Protein AF-A0A9E5TSY3-F1 (afdb_monomer)

Mean predicted aligned error: 3.9 Å

Sequence (75 aa):
VLRNDQQLFFLITVTQRGPERIDMIPLLIDHMQVNRAKGEDFKAIKERMVYLSQAFGTEISQEGDRLVIDVTQKQ

Foldseek 3Di:
DDDPQKDWDWDFDADPVGTFKIKTFIWGQDPNDIHGDDDPSLVVVVVVCQVVVVVVVWHWDDDPRIIMTGPPPPD

Nearest PDB structures (foldseek):
  3ths-assembly1_B  TM=3.372E-01  e=3.050E-01  Rattus norvegicus
  1r8y-assembly1_C  TM=3.274E-01  e=6.526E-01  Mus musculus
  1r8y-assembly1_A  TM=3.230E-01  e=7.336E-01  Mus musculus
  1r74-assembly1_A-2  TM=3.300E-01  e=6.155E-01  Homo sapiens
  2azt-assembly1_A-2  TM=3.306E-01  e=1.664E+00  Homo sapiens

Solvent-accessible surface area (backbone atoms only — not comparable to full-atom values): 4500 Å² total; per-residue (Å²): 133,93,74,85,42,67,48,71,49,80,47,74,46,69,54,98,91,40,66,45,35,38,41,33,34,45,27,33,54,52,97,95,40,86,39,75,39,55,73,68,59,31,50,52,52,49,54,51,48,45,60,61,34,47,80,74,74,45,69,66,49,75,59,89,84,29,38,33,32,73,46,73,78,83,126

Radius of gyration: 13.55 Å; Cα contacts (8 Å, |Δi|>4): 109; chains: 1; bounding box: 36×23×33 Å

Secondary structure (DSSP, 8-state):
----SEEEEEEEEEETTEEEEEEEEEEEEETTEEEE--HHHHHHHHHHHHHHHHTTT---EEETTEEEEE-----

pLDDT: mean 92.29, std 10.75, range [41.38, 98.31]

Structure (mmCIF, N/CA/C/O backbone):
data_AF-A0A9E5TSY3-F1
#
_entry.id   A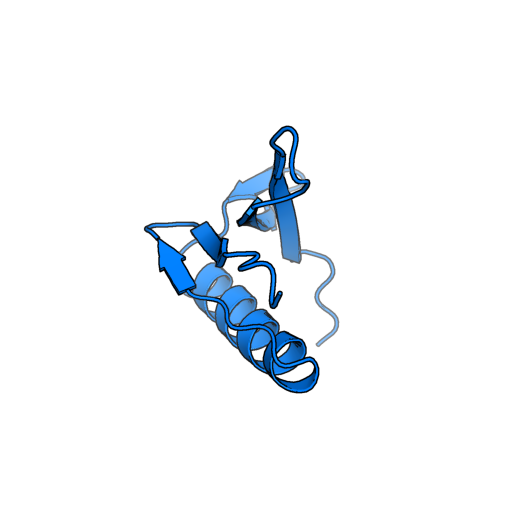F-A0A9E5TSY3-F1
#
loop_
_atom_site.group_PDB
_atom_site.id
_atom_site.type_symbol
_atom_site.label_atom_id
_atom_site.label_alt_id
_atom_site.label_comp_id
_atom_site.label_asym_id
_atom_site.label_entity_id
_atom_site.label_seq_id
_atom_site.pdbx_PDB_ins_code
_atom_site.Cartn_x
_atom_site.Cartn_y
_atom_site.Cartn_z
_atom_site.occupancy
_atom_site.B_iso_or_equiv
_atom_site.auth_seq_id
_atom_site.auth_comp_id
_atom_site.auth_asym_id
_atom_site.auth_atom_id
_atom_site.pdbx_PDB_model_num
ATOM 1 N N . VAL A 1 1 ? 18.104 -7.610 0.208 1.00 67.19 1 VAL A N 1
ATOM 2 C CA . VAL A 1 1 ? 18.462 -6.415 -0.593 1.00 67.19 1 VAL A CA 1
ATOM 3 C C . VAL A 1 1 ? 17.727 -5.223 -0.011 1.00 67.19 1 VAL A C 1
ATOM 5 O O . VAL A 1 1 ? 16.551 -5.367 0.301 1.00 67.19 1 VAL A O 1
ATOM 8 N N . LEU A 1 2 ? 18.409 -4.097 0.200 1.00 72.31 2 LEU A N 1
ATOM 9 C CA . LEU A 1 2 ? 17.768 -2.853 0.632 1.00 72.31 2 LEU A CA 1
ATOM 10 C C . LEU A 1 2 ? 17.114 -2.202 -0.594 1.00 72.31 2 LEU A C 1
ATOM 12 O O . LEU A 1 2 ? 17.814 -1.852 -1.539 1.00 72.31 2 LEU A O 1
ATOM 16 N N . ARG A 1 3 ? 15.781 -2.102 -0.591 1.00 79.81 3 ARG A N 1
ATOM 17 C CA . ARG A 1 3 ? 14.978 -1.457 -1.639 1.00 79.81 3 ARG A CA 1
ATOM 18 C C . ARG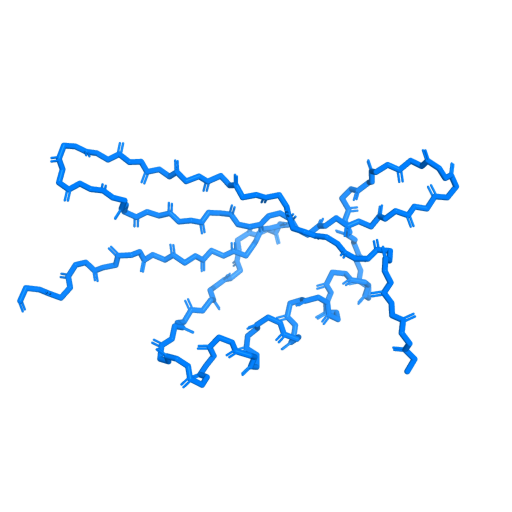 A 1 3 ? 14.441 -0.137 -1.088 1.00 79.81 3 ARG A C 1
ATOM 20 O O . ARG A 1 3 ? 13.636 -0.154 -0.163 1.00 79.81 3 ARG A O 1
ATOM 27 N N . ASN A 1 4 ? 14.945 0.982 -1.607 1.00 85.12 4 ASN A N 1
ATOM 28 C CA . ASN A 1 4 ? 14.459 2.341 -1.304 1.00 85.12 4 ASN A CA 1
ATOM 29 C C . ASN A 1 4 ? 13.711 2.961 -2.503 1.00 85.12 4 ASN A C 1
ATOM 31 O O . ASN A 1 4 ? 13.392 4.143 -2.523 1.00 85.12 4 ASN A O 1
ATOM 35 N N . ASP A 1 5 ? 13.473 2.149 -3.527 1.00 93.06 5 ASP A N 1
ATOM 36 C CA . ASP A 1 5 ? 12.723 2.458 -4.738 1.00 93.06 5 ASP A CA 1
ATOM 37 C C . ASP A 1 5 ? 11.216 2.207 -4.568 1.00 93.06 5 ASP A C 1
ATOM 39 O O . ASP A 1 5 ? 10.430 2.653 -5.393 1.00 93.06 5 ASP A O 1
ATOM 43 N N . GLN A 1 6 ? 10.789 1.518 -3.506 1.00 94.75 6 GLN A N 1
ATOM 44 C CA . GLN A 1 6 ? 9.386 1.173 -3.261 1.00 94.75 6 GLN A CA 1
ATOM 45 C C . GLN A 1 6 ? 8.721 2.156 -2.296 1.00 94.75 6 GLN A C 1
ATOM 47 O O . GLN A 1 6 ? 9.237 2.418 -1.209 1.00 94.75 6 GLN A O 1
ATOM 52 N N . GLN A 1 7 ? 7.546 2.664 -2.667 1.00 94.25 7 GLN A N 1
ATOM 53 C CA . GLN A 1 7 ? 6.776 3.610 -1.856 1.00 94.25 7 GLN A CA 1
ATOM 54 C C . GLN A 1 7 ? 5.274 3.291 -1.890 1.00 94.25 7 GLN A C 1
ATOM 56 O O . GLN A 1 7 ? 4.802 2.486 -2.694 1.00 94.25 7 GLN A O 1
ATOM 61 N N . LEU A 1 8 ? 4.514 3.950 -1.016 1.00 96.56 8 LEU A N 1
ATOM 62 C CA . LEU A 1 8 ? 3.054 3.923 -1.002 1.00 96.56 8 LEU A CA 1
ATOM 63 C C . LEU A 1 8 ? 2.529 5.357 -1.014 1.00 96.56 8 LEU A C 1
ATOM 65 O O . LEU A 1 8 ? 2.944 6.179 -0.197 1.00 96.56 8 LEU A O 1
ATOM 69 N N . PHE A 1 9 ? 1.594 5.645 -1.915 1.00 97.38 9 PHE A N 1
ATOM 70 C CA . PHE A 1 9 ? 0.758 6.835 -1.814 1.00 97.38 9 PHE A CA 1
ATOM 71 C C . PHE A 1 9 ? -0.531 6.468 -1.085 1.00 97.38 9 PHE A C 1
ATOM 73 O O . PHE A 1 9 ? -1.227 5.541 -1.496 1.00 97.38 9 PHE A O 1
ATOM 80 N N . PHE A 1 10 ? -0.847 7.192 -0.014 1.00 97.19 10 PHE A N 1
ATOM 81 C CA . PHE A 1 10 ? -2.014 6.930 0.823 1.00 97.19 10 PHE A CA 1
ATOM 82 C C . PHE A 1 10 ? -3.122 7.930 0.509 1.00 97.19 10 PHE A C 1
ATOM 84 O O . PHE A 1 10 ? -2.923 9.140 0.606 1.00 97.19 10 PHE A O 1
ATOM 91 N N . LEU A 1 11 ? -4.303 7.419 0.183 1.00 97.69 11 LEU A N 1
ATOM 92 C CA . LEU A 1 11 ? -5.534 8.185 0.103 1.00 97.69 11 LEU A CA 1
ATOM 93 C C . LEU A 1 11 ? -6.445 7.739 1.246 1.00 97.69 11 LEU A C 1
ATOM 95 O O . LEU A 1 11 ? -6.830 6.576 1.325 1.00 97.69 11 LEU A O 1
ATOM 99 N N . ILE A 1 12 ? -6.764 8.663 2.147 1.00 97.06 12 ILE A N 1
ATOM 100 C CA . ILE A 1 12 ? -7.553 8.376 3.346 1.00 97.06 12 ILE A CA 1
ATOM 101 C C . ILE A 1 12 ? -8.917 9.037 3.192 1.00 97.06 12 ILE A C 1
ATOM 103 O O . ILE A 1 12 ? -9.005 10.252 3.012 1.00 97.06 12 ILE A O 1
ATOM 107 N N . THR A 1 13 ? -9.977 8.241 3.290 1.00 96.56 13 THR A N 1
ATOM 108 C CA . THR A 1 13 ? -11.349 8.748 3.344 1.00 96.56 13 THR A CA 1
ATOM 109 C C . THR A 1 13 ? -11.738 8.965 4.796 1.00 96.56 13 THR A C 1
ATOM 111 O O . THR A 1 13 ? -11.695 8.037 5.607 1.00 96.56 13 THR A O 1
ATOM 114 N N . VAL A 1 14 ? -12.120 10.199 5.118 1.00 95.75 14 VAL A N 1
ATOM 115 C CA . VAL A 1 14 ? -12.490 10.622 6.470 1.00 95.75 14 VAL A CA 1
ATOM 116 C C . VAL A 1 14 ? -13.911 11.164 6.450 1.00 95.75 14 VAL A C 1
ATOM 118 O O . VAL A 1 14 ? -14.241 12.022 5.631 1.00 95.75 14 VAL A O 1
ATOM 121 N N . THR A 1 15 ? -14.744 10.682 7.366 1.00 93.56 15 THR A N 1
ATOM 122 C CA . THR A 1 15 ? -16.102 11.184 7.595 1.00 93.56 15 THR A CA 1
ATOM 123 C C . THR A 1 15 ? -16.188 11.890 8.944 1.00 93.56 15 THR A C 1
ATOM 125 O O . THR A 1 15 ? -15.209 11.995 9.685 1.00 93.56 15 THR A O 1
ATOM 128 N N .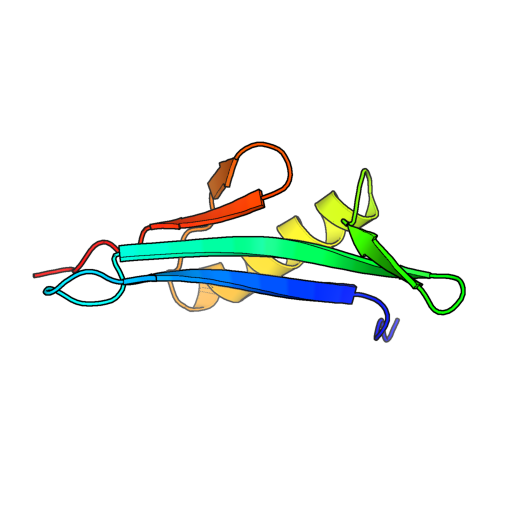 GLN A 1 16 ? -17.385 12.354 9.310 1.00 94.31 16 GLN A N 1
ATOM 129 C CA . GLN A 1 16 ? -17.633 12.927 10.636 1.00 94.31 16 GLN A CA 1
ATOM 130 C C . GLN A 1 16 ? -17.377 11.934 11.787 1.00 94.31 16 GLN A C 1
ATOM 132 O O . GLN A 1 16 ? -17.207 12.366 12.923 1.00 94.31 16 GLN A O 1
ATOM 137 N N . ARG A 1 17 ? -17.344 10.620 11.515 1.00 91.56 17 ARG A N 1
ATOM 138 C CA . ARG A 1 17 ? -17.055 9.574 12.511 1.00 91.56 17 ARG A CA 1
ATOM 139 C C . ARG A 1 17 ? -15.571 9.198 12.574 1.00 91.56 17 ARG A C 1
ATOM 141 O O . ARG A 1 17 ? -15.192 8.416 13.440 1.00 91.56 17 ARG A O 1
ATOM 148 N N . GLY A 1 18 ? -14.739 9.751 11.692 1.00 93.19 18 GLY A N 1
ATOM 149 C CA . GLY A 1 18 ? -13.308 9.463 11.597 1.00 93.19 18 GLY A CA 1
ATOM 150 C C . GLY A 1 18 ? -12.910 8.815 10.265 1.00 93.19 18 GLY A C 1
ATOM 151 O O . GLY A 1 18 ? -13.693 8.826 9.314 1.00 93.19 18 GLY A O 1
ATOM 152 N N . PRO A 1 19 ? -11.673 8.294 10.161 1.00 93.81 19 PRO A N 1
ATOM 153 C CA . PRO A 1 19 ? -11.217 7.555 8.989 1.00 93.81 19 PRO A CA 1
ATOM 154 C C . PRO A 1 19 ? -12.032 6.275 8.813 1.00 93.81 19 PRO A C 1
ATOM 156 O O . PRO A 1 19 ? -12.159 5.495 9.752 1.00 93.81 19 PRO A O 1
ATOM 159 N N . GLU A 1 20 ? -12.554 6.056 7.614 1.00 95.38 20 GLU A N 1
ATOM 160 C CA . GLU A 1 20 ? -13.324 4.848 7.286 1.00 95.38 20 GLU A CA 1
ATOM 161 C C . GLU A 1 20 ? -12.573 3.945 6.313 1.00 95.38 20 GLU A C 1
ATOM 163 O O . GLU A 1 20 ? -12.802 2.738 6.284 1.00 95.38 20 GLU A O 1
ATOM 168 N N . ARG A 1 21 ? -11.649 4.509 5.528 1.00 95.81 21 ARG A N 1
ATOM 169 C CA . ARG A 1 21 ? -10.955 3.765 4.482 1.00 95.81 21 ARG A CA 1
ATOM 170 C C . ARG A 1 21 ? -9.587 4.342 4.163 1.00 95.81 21 ARG A C 1
ATOM 172 O O . ARG A 1 21 ? -9.414 5.562 4.129 1.00 95.81 21 ARG A O 1
ATOM 179 N N . ILE A 1 22 ? -8.640 3.453 3.886 1.00 97.56 22 ILE A N 1
ATOM 180 C CA . ILE A 1 22 ? -7.298 3.783 3.416 1.00 97.56 22 ILE A CA 1
ATOM 181 C C . ILE A 1 22 ? -7.043 3.023 2.116 1.00 97.56 22 ILE A C 1
ATOM 183 O O . ILE A 1 22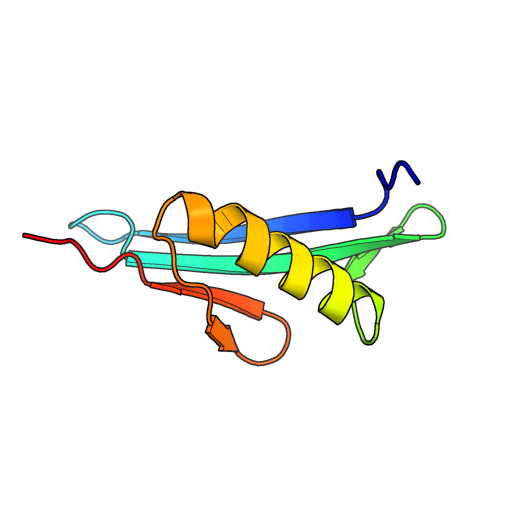 ? -6.918 1.800 2.113 1.00 97.56 22 ILE A O 1
ATOM 187 N N . ASP A 1 23 ? -6.915 3.759 1.019 1.00 98.06 23 ASP A N 1
ATOM 188 C CA . ASP A 1 23 ? -6.433 3.256 -0.259 1.00 98.06 23 ASP A CA 1
ATOM 189 C C . ASP A 1 23 ? -4.922 3.515 -0.338 1.00 98.06 23 ASP A C 1
ATOM 191 O O . ASP A 1 23 ? -4.454 4.653 -0.287 1.00 98.06 23 ASP A O 1
ATOM 195 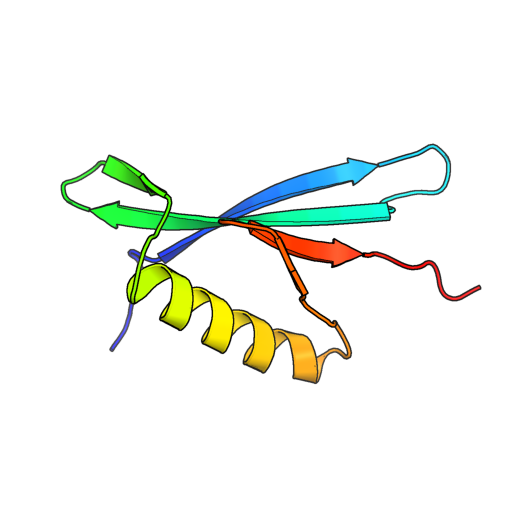N N . MET A 1 24 ? -4.141 2.455 -0.482 1.00 98.31 24 MET A N 1
ATOM 196 C CA . MET A 1 24 ? -2.700 2.500 -0.688 1.00 98.31 24 MET A CA 1
ATOM 197 C C . MET A 1 24 ? -2.409 2.180 -2.151 1.00 98.31 24 MET A C 1
ATOM 199 O O . MET A 1 24 ? -2.752 1.105 -2.646 1.00 98.31 24 MET A O 1
ATOM 203 N N . ILE A 1 25 ? -1.762 3.110 -2.844 1.00 98.06 25 ILE A N 1
ATOM 204 C CA . ILE A 1 25 ? -1.331 2.957 -4.234 1.00 98.06 25 ILE A CA 1
ATOM 205 C C . ILE A 1 25 ? 0.169 2.645 -4.220 1.00 98.06 25 ILE A C 1
ATOM 207 O O . ILE A 1 25 ? 0.960 3.524 -3.859 1.00 98.06 25 ILE A O 1
ATOM 211 N N . PRO A 1 26 ? 0.585 1.421 -4.589 1.00 97.88 26 PRO A N 1
ATOM 212 C CA . PRO A 1 26 ? 1.993 1.069 -4.697 1.00 97.88 26 PRO A CA 1
ATOM 213 C C . PRO A 1 26 ? 2.714 1.879 -5.767 1.00 97.88 26 PRO A C 1
ATOM 215 O O . PRO A 1 26 ? 2.241 2.003 -6.899 1.00 97.88 26 PRO A O 1
ATOM 218 N N . LEU A 1 27 ? 3.879 2.409 -5.406 1.00 97.31 27 LEU A N 1
ATOM 219 C CA . LEU A 1 27 ? 4.723 3.220 -6.269 1.00 97.31 27 LEU A CA 1
ATOM 220 C C . LEU A 1 27 ? 6.127 2.623 -6.374 1.00 97.31 27 LEU A C 1
ATOM 222 O O . LEU A 1 27 ? 6.630 2.006 -5.432 1.00 97.31 27 LEU A O 1
ATOM 226 N N . LEU A 1 28 ? 6.751 2.850 -7.524 1.00 96.75 28 LEU A N 1
ATOM 227 C CA . LEU A 1 28 ? 8.123 2.484 -7.827 1.00 96.75 28 LEU A CA 1
ATOM 228 C C . LEU A 1 28 ? 8.859 3.708 -8.377 1.00 96.75 28 LEU A C 1
ATOM 230 O O . LEU A 1 28 ? 8.389 4.353 -9.320 1.00 96.75 28 LEU A O 1
ATOM 234 N N . ILE A 1 29 ? 10.009 4.013 -7.785 1.00 96.00 29 ILE A N 1
ATOM 235 C CA . ILE A 1 29 ? 10.962 4.972 -8.326 1.00 96.00 29 ILE A CA 1
ATOM 236 C C . ILE A 1 29 ? 11.828 4.247 -9.347 1.00 96.00 29 ILE A C 1
ATOM 238 O O . ILE A 1 29 ? 12.561 3.325 -9.000 1.00 96.00 29 ILE A O 1
ATOM 242 N N . ASP A 1 30 ? 11.778 4.710 -10.588 1.00 93.94 30 ASP A N 1
ATOM 243 C CA . ASP A 1 30 ? 12.631 4.222 -11.665 1.00 93.94 30 ASP A CA 1
ATOM 244 C C . ASP A 1 30 ? 13.025 5.386 -12.574 1.00 93.94 30 ASP A C 1
ATOM 246 O O . ASP A 1 30 ? 12.228 6.296 -12.794 1.00 93.94 30 ASP A O 1
ATOM 250 N N . HIS A 1 31 ? 14.270 5.406 -13.049 1.00 92.25 31 HIS A N 1
ATOM 251 C CA . HIS A 1 31 ? 14.802 6.471 -13.909 1.00 92.25 31 HIS A CA 1
ATOM 252 C C . HIS A 1 31 ? 14.463 7.908 -13.443 1.00 92.25 31 HIS A C 1
ATOM 254 O O . HIS A 1 31 ? 14.109 8.769 -14.245 1.00 92.25 31 HIS A O 1
ATOM 260 N N . MET A 1 32 ? 14.584 8.179 -12.134 1.00 92.00 32 MET A N 1
ATOM 261 C CA . MET A 1 32 ? 14.254 9.475 -11.502 1.00 92.00 32 MET A CA 1
ATOM 262 C C . MET A 1 32 ? 12.775 9.892 -11.622 1.00 92.00 32 MET A C 1
ATOM 264 O O . MET A 1 32 ? 12.444 11.068 -11.481 1.00 92.00 32 MET A O 1
ATOM 268 N N . GLN A 1 33 ? 11.876 8.939 -11.859 1.00 95.06 33 GLN A N 1
ATOM 269 C CA . GLN A 1 33 ? 10.435 9.149 -11.947 1.00 95.06 33 GLN A CA 1
ATOM 270 C C . GLN A 1 33 ? 9.704 8.304 -10.911 1.00 95.06 33 GLN A C 1
ATOM 272 O O . GLN A 1 33 ? 10.105 7.183 -10.612 1.00 95.06 33 GLN A O 1
ATOM 277 N N . VAL A 1 34 ? 8.600 8.837 -10.389 1.00 96.06 34 VAL A N 1
ATOM 278 C CA . VAL A 1 34 ? 7.698 8.108 -9.495 1.00 96.06 34 VAL A CA 1
ATOM 279 C C . VAL A 1 34 ? 6.551 7.555 -10.327 1.00 96.06 34 VAL A C 1
ATOM 281 O O . VAL A 1 34 ? 5.735 8.309 -10.857 1.00 96.06 34 VAL A O 1
ATOM 284 N N . ASN A 1 35 ? 6.483 6.234 -10.430 1.00 96.50 35 ASN A N 1
ATOM 285 C CA . ASN A 1 35 ? 5.497 5.528 -11.235 1.00 96.50 35 ASN A CA 1
ATOM 286 C C . ASN A 1 35 ? 4.623 4.644 -10.350 1.00 96.50 35 ASN A C 1
ATOM 288 O O . ASN A 1 35 ? 5.051 4.200 -9.290 1.00 96.50 35 ASN A O 1
ATOM 292 N N . ARG A 1 36 ? 3.400 4.331 -10.791 1.00 97.12 36 ARG A N 1
ATOM 293 C CA . ARG A 1 36 ? 2.626 3.265 -10.139 1.00 97.12 36 ARG A CA 1
ATOM 294 C C . ARG A 1 36 ? 3.313 1.928 -10.378 1.00 97.12 36 ARG A C 1
ATOM 296 O O . ARG A 1 36 ? 3.608 1.596 -11.528 1.00 97.12 36 ARG A O 1
ATOM 303 N N . ALA A 1 37 ? 3.532 1.171 -9.308 1.00 97.06 37 ALA A N 1
ATOM 304 C CA . ALA A 1 37 ? 4.084 -0.170 -9.409 1.00 97.06 37 ALA A CA 1
ATOM 305 C C . ALA A 1 37 ? 3.082 -1.090 -10.119 1.00 97.06 37 ALA A C 1
ATOM 307 O O . ALA A 1 37 ? 1.867 -0.980 -9.942 1.00 97.06 37 ALA A O 1
ATOM 308 N N . LYS A 1 38 ? 3.598 -2.001 -10.942 1.00 95.81 38 LYS A N 1
ATOM 309 C CA . LYS A 1 38 ? 2.813 -2.950 -11.742 1.00 95.81 38 LYS A CA 1
ATOM 310 C C . LYS A 1 38 ? 3.481 -4.321 -11.706 1.00 95.81 38 LYS A C 1
ATOM 312 O O . LYS A 1 38 ? 4.643 -4.429 -11.323 1.00 95.81 38 LYS A O 1
ATOM 317 N N . GLY A 1 39 ? 2.751 -5.358 -12.115 1.00 95.94 39 GLY A N 1
ATOM 318 C CA . GLY A 1 39 ? 3.292 -6.713 -12.250 1.00 95.94 39 GLY A CA 1
ATOM 319 C C . GLY A 1 39 ? 3.964 -7.213 -10.968 1.00 95.94 39 GLY A C 1
ATOM 320 O O . GLY A 1 39 ? 3.382 -7.139 -9.885 1.00 95.94 39 GLY A O 1
ATOM 321 N N . GLU A 1 40 ? 5.198 -7.698 -11.096 1.00 95.38 40 GLU A N 1
ATOM 322 C CA . GLU A 1 40 ? 5.951 -8.288 -9.985 1.00 95.38 40 GLU A CA 1
ATOM 323 C C . GLU A 1 40 ? 6.302 -7.281 -8.882 1.00 95.38 40 GLU A C 1
ATOM 325 O O . GLU A 1 40 ? 6.260 -7.642 -7.709 1.00 95.38 40 GLU A O 1
ATOM 330 N N . ASP A 1 41 ? 6.568 -6.009 -9.204 1.00 95.50 41 ASP A N 1
ATOM 331 C CA . ASP A 1 41 ? 6.837 -5.007 -8.164 1.00 95.50 41 ASP A CA 1
ATOM 332 C C . ASP A 1 41 ? 5.584 -4.713 -7.336 1.00 95.50 41 ASP A C 1
ATOM 334 O O . ASP A 1 41 ? 5.659 -4.630 -6.109 1.00 95.50 41 ASP A O 1
ATOM 338 N N . PHE A 1 42 ? 4.412 -4.634 -7.981 1.00 96.94 42 PHE A N 1
ATOM 339 C CA . PHE A 1 42 ? 3.141 -4.517 -7.261 1.00 96.94 42 PHE A CA 1
ATOM 340 C C . PHE A 1 42 ? 2.924 -5.721 -6.341 1.00 96.94 42 PHE A C 1
ATOM 342 O O . PHE A 1 42 ? 2.599 -5.555 -5.164 1.00 96.94 42 PHE A O 1
ATOM 349 N N . LYS A 1 43 ? 3.129 -6.935 -6.865 1.00 96.50 43 LYS A N 1
ATOM 350 C CA . LYS A 1 43 ? 2.962 -8.179 -6.110 1.00 96.50 43 LYS A CA 1
ATOM 351 C C . LYS A 1 43 ? 3.905 -8.236 -4.905 1.00 96.50 43 LYS A C 1
ATOM 353 O O . LYS A 1 43 ? 3.446 -8.520 -3.804 1.00 96.50 43 LYS A O 1
ATOM 358 N N . ALA A 1 44 ? 5.175 -7.878 -5.086 1.00 95.00 44 ALA A N 1
ATOM 359 C CA . ALA A 1 44 ? 6.165 -7.856 -4.014 1.00 95.00 44 ALA A CA 1
ATOM 360 C C . ALA A 1 44 ? 5.819 -6.833 -2.918 1.00 95.00 44 ALA A C 1
ATOM 362 O O . ALA A 1 44 ? 5.912 -7.146 -1.729 1.00 95.00 44 ALA A O 1
ATOM 363 N N . ILE A 1 45 ? 5.385 -5.622 -3.297 1.00 95.75 45 ILE A N 1
ATOM 364 C CA . ILE A 1 45 ? 4.941 -4.603 -2.333 1.00 95.75 45 ILE A CA 1
ATOM 365 C C . ILE A 1 45 ? 3.698 -5.093 -1.582 1.00 95.75 45 ILE A C 1
ATOM 367 O O . ILE A 1 45 ? 3.660 -5.018 -0.355 1.00 95.75 45 ILE A O 1
ATOM 371 N N . LYS A 1 46 ? 2.707 -5.645 -2.295 1.00 96.75 46 LYS A N 1
ATOM 372 C CA . LYS A 1 46 ? 1.490 -6.217 -1.704 1.00 96.75 46 LYS A CA 1
ATOM 373 C C . LYS A 1 46 ? 1.814 -7.300 -0.683 1.00 96.75 46 LYS A C 1
ATOM 375 O O . LYS A 1 46 ? 1.357 -7.207 0.450 1.00 96.75 46 LYS A O 1
ATOM 380 N N . GLU A 1 47 ? 2.580 -8.317 -1.068 1.00 95.75 47 GLU A N 1
ATOM 381 C CA . GLU A 1 47 ? 2.919 -9.445 -0.193 1.00 95.75 47 GLU A CA 1
ATOM 382 C C . GLU A 1 47 ? 3.636 -8.968 1.071 1.00 95.75 47 GLU A C 1
ATOM 384 O O . GLU A 1 47 ? 3.278 -9.369 2.179 1.00 95.75 47 GLU A O 1
ATOM 389 N N . ARG A 1 48 ? 4.587 -8.039 0.918 1.00 94.81 48 ARG A N 1
ATOM 390 C CA . ARG A 1 48 ? 5.276 -7.4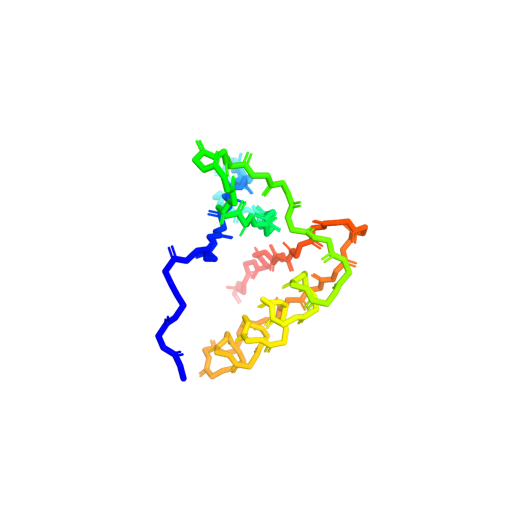17 2.049 1.00 94.81 48 ARG A CA 1
ATOM 391 C C . ARG A 1 48 ? 4.309 -6.668 2.965 1.00 94.81 48 ARG A C 1
ATOM 393 O O . ARG A 1 48 ? 4.405 -6.820 4.180 1.00 94.81 48 ARG A O 1
ATOM 400 N N . MET A 1 49 ? 3.406 -5.864 2.407 1.00 95.31 49 MET A N 1
ATOM 401 C CA . MET A 1 49 ? 2.449 -5.088 3.197 1.00 95.31 49 MET A CA 1
ATOM 402 C C . MET A 1 49 ? 1.457 -5.981 3.930 1.00 95.31 49 MET A C 1
ATOM 404 O O . MET A 1 49 ? 1.280 -5.798 5.128 1.00 95.31 49 MET A O 1
ATOM 408 N N . VAL A 1 50 ? 0.882 -6.984 3.262 1.00 96.00 50 VAL A N 1
ATOM 409 C CA . VAL A 1 50 ? -0.012 -7.960 3.904 1.00 96.00 50 VAL A CA 1
ATOM 410 C C . VAL A 1 50 ?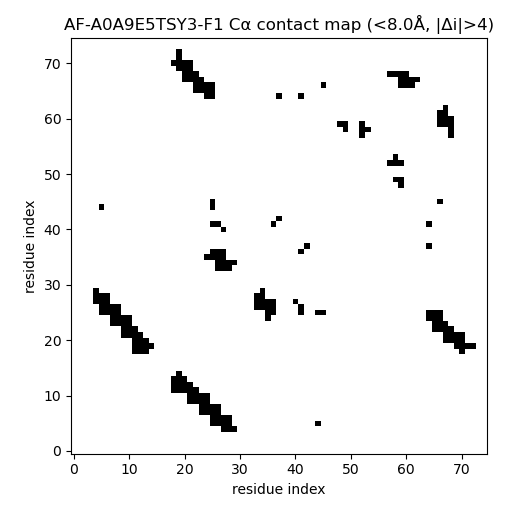 0.703 -8.647 5.067 1.00 96.00 50 VAL A C 1
ATOM 412 O O . VAL A 1 50 ? 0.180 -8.659 6.178 1.00 96.00 50 VAL A O 1
ATOM 415 N N . TYR A 1 51 ? 1.921 -9.151 4.844 1.00 95.62 51 TYR A N 1
ATOM 416 C CA . TYR A 1 51 ? 2.699 -9.834 5.878 1.00 95.62 51 TYR A CA 1
ATOM 417 C C . TYR A 1 51 ? 2.972 -8.943 7.100 1.00 95.62 51 TYR A C 1
ATOM 419 O O . TYR A 1 51 ? 2.755 -9.358 8.237 1.00 95.62 51 TYR A O 1
ATOM 427 N N . LEU A 1 52 ? 3.432 -7.706 6.880 1.00 95.19 52 LEU A N 1
ATOM 428 C CA . LEU A 1 52 ? 3.749 -6.785 7.974 1.00 95.19 52 LEU A CA 1
ATOM 429 C C . LEU A 1 52 ? 2.492 -6.314 8.714 1.00 95.19 52 LEU A C 1
ATOM 431 O O . LEU A 1 52 ? 2.502 -6.233 9.940 1.00 95.19 52 LEU A O 1
ATOM 435 N N . SER A 1 53 ? 1.411 -6.021 7.992 1.00 95.19 53 SER A N 1
ATOM 436 C CA . SER A 1 53 ? 0.151 -5.540 8.566 1.00 95.19 53 SER A CA 1
ATOM 437 C C . SER A 1 53 ? -0.606 -6.620 9.337 1.00 95.19 53 SER A C 1
ATOM 439 O O . SER A 1 53 ? -1.241 -6.309 10.346 1.00 95.19 53 SER A O 1
ATOM 441 N N . GLN A 1 54 ? -0.478 -7.890 8.941 1.00 94.12 54 GLN A N 1
ATOM 442 C CA . GLN A 1 54 ? -1.100 -9.014 9.643 1.00 94.12 54 GLN A CA 1
ATOM 443 C C . GLN A 1 54 ? -0.639 -9.116 11.105 1.00 94.12 54 GLN A C 1
ATOM 445 O O . GLN A 1 54 ? -1.443 -9.445 11.976 1.00 94.12 54 GLN A O 1
ATOM 450 N N . ALA A 1 55 ? 0.618 -8.766 11.402 1.00 94.69 55 ALA A N 1
ATOM 451 C CA . ALA A 1 55 ? 1.140 -8.743 12.771 1.00 94.69 55 ALA A CA 1
ATOM 452 C C . ALA A 1 55 ? 0.407 -7.742 13.690 1.00 94.69 55 ALA A C 1
ATOM 454 O O . ALA A 1 55 ? 0.438 -7.892 14.909 1.00 94.69 55 ALA A O 1
ATOM 455 N N . PHE A 1 56 ? -0.277 -6.751 13.111 1.00 93.06 56 PHE A N 1
ATOM 456 C CA . PHE A 1 56 ? -1.081 -5.753 13.822 1.00 93.06 56 PHE A CA 1
ATOM 457 C C . PHE A 1 56 ? -2.589 -6.038 13.754 1.00 93.06 56 PHE A C 1
ATOM 459 O O . PHE A 1 56 ? -3.386 -5.227 14.217 1.00 93.06 56 PHE A O 1
ATOM 466 N N . GLY A 1 57 ? -2.997 -7.178 13.182 1.00 93.50 57 GLY A N 1
ATOM 467 C CA . GLY A 1 57 ? -4.409 -7.512 12.984 1.00 93.50 57 GLY A CA 1
ATOM 468 C C . GLY A 1 57 ? -5.100 -6.674 11.904 1.00 93.50 57 GLY A C 1
ATOM 469 O O . GLY A 1 57 ? -6.3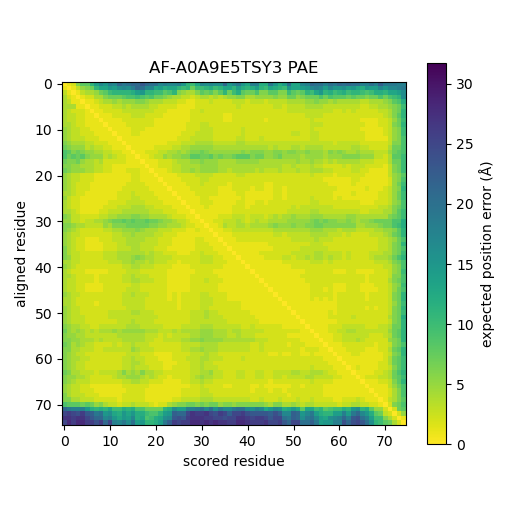27 -6.607 11.890 1.00 93.50 57 GLY A O 1
ATOM 470 N N . THR A 1 58 ? -4.332 -6.034 11.018 1.00 94.25 58 THR A N 1
ATOM 471 C CA . THR A 1 58 ? -4.864 -5.247 9.902 1.00 94.25 58 THR A CA 1
ATOM 472 C C . THR A 1 58 ? -4.976 -6.118 8.660 1.00 94.25 58 THR A C 1
ATOM 474 O O . THR A 1 58 ? -3.975 -6.640 8.165 1.00 94.25 58 THR A O 1
ATOM 477 N N . GLU A 1 59 ? -6.191 -6.238 8.137 1.00 94.50 59 GLU A N 1
ATOM 478 C CA . GLU A 1 59 ? -6.463 -6.915 6.874 1.00 94.50 59 GLU A CA 1
ATOM 479 C C . GLU A 1 59 ? -6.338 -5.932 5.705 1.00 94.50 59 GLU A C 1
ATOM 481 O O . GLU A 1 59 ? -6.803 -4.794 5.778 1.00 94.50 59 GLU A O 1
ATOM 486 N N . ILE A 1 60 ? -5.677 -6.372 4.634 1.00 96.81 60 ILE A N 1
ATOM 487 C CA . ILE A 1 60 ? -5.504 -5.602 3.402 1.00 96.81 60 ILE A CA 1
ATOM 488 C C . ILE A 1 60 ? -6.150 -6.386 2.264 1.00 96.81 60 ILE A C 1
ATOM 490 O O . ILE A 1 60 ? -5.715 -7.496 1.946 1.00 96.81 60 ILE A O 1
ATOM 494 N N . SER A 1 61 ? -7.142 -5.787 1.614 1.00 96.12 61 SER A N 1
ATOM 495 C CA . SER A 1 61 ? -7.743 -6.299 0.383 1.00 96.12 61 SER A CA 1
ATOM 496 C C . SER A 1 61 ? -7.104 -5.640 -0.849 1.00 96.12 61 SER A C 1
ATOM 498 O O . SER A 1 61 ? -6.349 -4.673 -0.744 1.00 96.12 61 SER A O 1
ATOM 500 N N . GLN A 1 62 ? -7.344 -6.192 -2.040 1.00 96.44 62 GLN A N 1
ATOM 501 C CA . GLN A 1 62 ? -6.876 -5.610 -3.300 1.00 96.44 62 GLN A CA 1
ATOM 502 C C . GLN A 1 62 ? -8.071 -5.209 -4.162 1.00 96.44 62 GLN A C 1
ATOM 504 O O . GLN A 1 62 ? -8.921 -6.044 -4.466 1.00 96.44 62 GLN A O 1
ATOM 509 N N . GLU A 1 63 ? -8.066 -3.969 -4.644 1.00 96.56 63 GLU A N 1
ATOM 510 C CA . GLU A 1 63 ? -9.040 -3.447 -5.602 1.00 96.56 63 GLU A CA 1
ATOM 511 C C . GLU A 1 63 ? -8.312 -2.849 -6.812 1.00 96.56 63 GLU A C 1
ATOM 513 O O . GLU A 1 63 ? -7.794 -1.731 -6.776 1.00 96.56 63 GLU A O 1
ATOM 518 N N . GLY A 1 64 ? -8.243 -3.607 -7.909 1.00 94.06 64 GLY A N 1
ATOM 519 C CA . GLY A 1 64 ? -7.484 -3.203 -9.095 1.00 94.06 64 GLY A CA 1
ATOM 520 C C . GLY A 1 64 ? -5.989 -3.051 -8.793 1.00 94.06 64 GLY A C 1
ATOM 521 O O . GLY A 1 64 ? -5.337 -4.016 -8.385 1.00 94.06 64 GLY A O 1
ATOM 522 N N . ASP A 1 65 ? -5.459 -1.843 -9.005 1.00 93.56 65 ASP A N 1
ATOM 523 C CA . ASP A 1 65 ? -4.073 -1.439 -8.724 1.00 93.56 65 ASP A CA 1
ATOM 524 C C . ASP A 1 65 ? -3.896 -0.794 -7.335 1.00 93.56 65 ASP A C 1
ATOM 526 O O . ASP A 1 65 ? -2.910 -0.096 -7.091 1.00 93.56 65 ASP A O 1
ATOM 530 N N . ARG A 1 66 ? -4.844 -1.020 -6.417 1.00 97.25 66 ARG A N 1
ATOM 531 C CA . ARG A 1 66 ? -4.834 -0.478 -5.053 1.00 97.25 66 ARG A CA 1
ATOM 532 C C . ARG A 1 66 ? -4.903 -1.578 -4.007 1.00 97.25 66 ARG A C 1
ATOM 534 O O . ARG A 1 66 ? -5.516 -2.625 -4.217 1.00 97.25 66 AR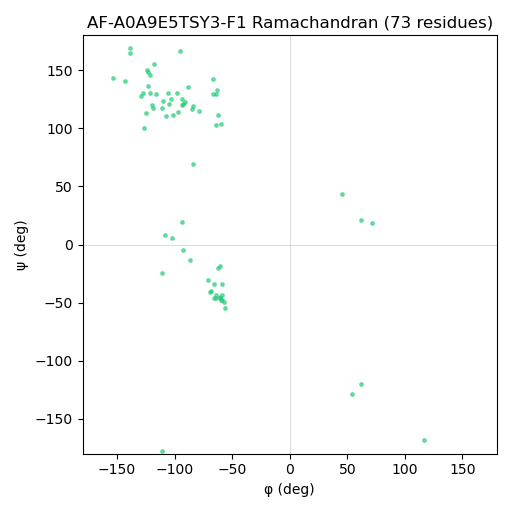G A O 1
ATOM 541 N N . LEU A 1 67 ? -4.279 -1.308 -2.870 1.00 98.00 67 LEU A N 1
ATOM 542 C CA . LEU A 1 67 ? -4.390 -2.091 -1.648 1.00 98.00 67 LEU A CA 1
ATOM 543 C C . LEU A 1 67 ? -5.265 -1.311 -0.673 1.00 98.00 67 LEU A C 1
ATOM 545 O O . LEU A 1 67 ? -5.040 -0.123 -0.477 1.00 98.00 67 LEU A O 1
ATOM 549 N N . VAL A 1 68 ? -6.264 -1.947 -0.085 1.00 98.00 68 VAL A N 1
ATOM 550 C CA . VAL A 1 68 ? -7.332 -1.263 0.643 1.00 98.00 68 VAL A CA 1
ATOM 551 C C . VAL A 1 68 ? -7.399 -1.785 2.068 1.00 98.00 68 VAL A C 1
ATOM 553 O O . VAL A 1 68 ? -7.318 -2.988 2.300 1.00 98.00 68 VAL A O 1
ATOM 556 N N . ILE A 1 69 ? -7.551 -0.864 3.014 1.00 97.00 69 ILE A N 1
ATOM 557 C CA . ILE A 1 69 ? -7.892 -1.157 4.403 1.00 97.00 69 ILE A CA 1
ATOM 558 C C . ILE A 1 69 ? -9.217 -0.464 4.694 1.00 97.00 69 ILE A C 1
ATOM 560 O O . ILE A 1 69 ? -9.291 0.768 4.669 1.00 97.00 69 ILE A O 1
ATOM 564 N N . ASP A 1 70 ? -10.240 -1.250 5.010 1.00 95.06 70 ASP A N 1
ATOM 565 C CA . ASP A 1 70 ? -11.478 -0.726 5.569 1.00 95.06 70 ASP A CA 1
ATOM 566 C C . ASP A 1 70 ? -11.307 -0.598 7.084 1.00 95.06 70 ASP A C 1
ATOM 568 O O . ASP A 1 70 ? -11.088 -1.568 7.817 1.00 95.06 70 ASP A O 1
ATOM 572 N N . VAL A 1 71 ? -11.370 0.639 7.564 1.00 90.75 71 VAL A N 1
ATOM 573 C CA . VAL A 1 71 ? -11.209 0.974 8.976 1.00 90.75 71 VAL A CA 1
ATOM 574 C C . VAL A 1 71 ? -12.571 0.787 9.636 1.00 90.75 71 VAL A C 1
ATOM 576 O O . VAL A 1 71 ? -13.263 1.736 9.998 1.00 90.75 71 VAL A O 1
ATOM 579 N N . THR A 1 72 ? -13.010 -0.470 9.738 1.00 72.31 72 THR A N 1
ATOM 580 C CA . THR A 1 72 ? -14.221 -0.800 10.492 1.00 72.31 72 THR A CA 1
ATOM 581 C C . THR A 1 72 ? -13.989 -0.405 11.945 1.00 72.31 72 THR A C 1
ATOM 583 O O . THR A 1 72 ? -13.166 -1.003 12.639 1.00 72.31 72 THR A O 1
ATOM 586 N N . GLN A 1 73 ? -14.703 0.619 12.408 1.00 54.44 73 GLN A N 1
ATOM 587 C CA . GLN A 1 73 ? -14.743 0.999 13.815 1.00 54.44 73 GLN A CA 1
ATOM 588 C C . GLN A 1 73 ? -15.272 -0.207 14.602 1.00 54.44 73 GLN A C 1
ATOM 590 O O . GLN A 1 73 ? -16.468 -0.501 14.555 1.00 54.44 73 GLN A O 1
ATOM 595 N N . LYS A 1 74 ? -14.392 -0.937 15.298 1.00 46.44 74 LYS A N 1
ATOM 596 C CA . LYS A 1 74 ? -14.839 -1.818 16.378 1.00 46.44 74 LYS A CA 1
ATOM 597 C C . LYS A 1 74 ? -15.430 -0.904 17.451 1.00 46.44 74 LYS A C 1
ATOM 599 O O . LYS A 1 74 ? -14.679 -0.198 18.119 1.00 46.44 74 LYS A O 1
ATOM 604 N N . GLN A 1 75 ? -16.761 -0.863 17.509 1.00 41.38 75 GLN A N 1
ATOM 605 C CA . GLN A 1 75 ? -17.509 -0.339 18.653 1.00 41.38 75 GLN A CA 1
ATOM 606 C C . GLN A 1 75 ? -17.242 -1.205 19.882 1.00 41.38 75 GLN A C 1
ATOM 608 O O . GLN A 1 75 ? -17.132 -2.442 19.706 1.00 41.38 75 GLN A O 1
#